Protein AF-A0A2N5GY58-F1 (afdb_monomer_lite)

Secondary structure (DSSP, 8-state):
------SSPPEE---HHHHHHHHT--HHHHHHHHHHHHHTTSSEEEE-SSTT--EEEE--

Radius of gyration: 13.1 Å; chains: 1; bounding box: 24×34×28 Å

Sequence (60 aa):
MIAASSKKPKYMSISIVKVADLLGEKPSVIEERLQELVTEGSLVKSKLTDPPYHEIYLLP

Structure (mmCIF, N/CA/C/O backbone):
data_AF-A0A2N5GY58-F1
#
_entry.id   AF-A0A2N5GY58-F1
#
loop_
_atom_site.group_PDB
_atom_site.id
_atom_site.type_symbol
_atom_site.label_atom_id
_atom_site.label_alt_id
_atom_site.label_comp_id
_atom_site.label_asym_id
_atom_site.label_entity_id
_atom_site.label_seq_id
_atom_site.pdbx_PDB_ins_code
_atom_site.Cartn_x
_atom_site.Cartn_y
_atom_site.Cartn_z
_atom_site.occupancy
_atom_site.B_iso_or_equiv
_atom_site.auth_seq_id
_atom_site.auth_comp_id
_atom_site.auth_asym_id
_atom_site.auth_atom_id
_atom_site.pdbx_PDB_model_num
ATOM 1 N N . MET A 1 1 ? 3.950 -25.924 -3.648 1.00 37.53 1 MET A N 1
ATOM 2 C CA . MET A 1 1 ? 5.040 -25.062 -4.152 1.00 37.53 1 MET A CA 1
ATOM 3 C C . MET A 1 1 ? 4.452 -24.178 -5.244 1.00 37.53 1 MET A C 1
ATOM 5 O O . MET A 1 1 ? 4.148 -24.689 -6.313 1.00 37.53 1 MET A O 1
ATOM 9 N N . ILE A 1 2 ? 4.169 -22.902 -4.964 1.00 35.00 2 ILE A N 1
ATOM 10 C CA . ILE A 1 2 ? 3.692 -21.975 -6.001 1.00 35.00 2 ILE A CA 1
ATOM 11 C C . ILE A 1 2 ? 4.929 -21.462 -6.731 1.00 35.00 2 ILE A C 1
ATOM 13 O O . ILE A 1 2 ? 5.635 -20.590 -6.234 1.00 35.00 2 ILE A O 1
ATOM 17 N N . ALA A 1 3 ? 5.222 -22.045 -7.891 1.00 46.44 3 ALA A N 1
ATOM 18 C CA . ALA A 1 3 ? 6.245 -21.529 -8.786 1.00 46.44 3 ALA A CA 1
ATOM 19 C C . ALA A 1 3 ? 5.712 -20.246 -9.440 1.00 46.44 3 ALA A C 1
ATOM 21 O O . ALA A 1 3 ? 5.074 -20.282 -10.493 1.00 46.44 3 ALA A O 1
ATOM 22 N N . ALA A 1 4 ? 5.935 -19.099 -8.798 1.00 45.56 4 ALA A N 1
ATOM 23 C CA . ALA A 1 4 ? 5.693 -17.803 -9.413 1.00 45.56 4 ALA A CA 1
ATOM 24 C C . ALA A 1 4 ? 6.783 -17.548 -10.466 1.00 45.56 4 ALA A C 1
ATOM 26 O O . ALA A 1 4 ? 7.777 -16.875 -10.223 1.00 45.56 4 ALA A O 1
ATOM 27 N N . SER A 1 5 ? 6.595 -18.129 -11.650 1.00 59.72 5 SER A N 1
ATOM 28 C CA . SER A 1 5 ? 7.349 -17.787 -12.851 1.00 59.72 5 SER A CA 1
ATOM 29 C C . SER A 1 5 ? 7.103 -16.317 -13.185 1.00 59.72 5 SER A C 1
ATOM 31 O O . SER A 1 5 ? 6.024 -15.949 -13.647 1.00 59.72 5 SER A O 1
ATOM 33 N N . SER A 1 6 ? 8.072 -15.450 -12.906 1.00 52.31 6 SER A N 1
ATOM 34 C CA . SER A 1 6 ? 8.154 -14.100 -13.466 1.00 52.31 6 SER A CA 1
ATOM 35 C C . SER A 1 6 ? 9.607 -13.640 -13.376 1.00 52.31 6 SER A C 1
ATOM 37 O O . SER A 1 6 ? 10.098 -13.341 -12.298 1.00 52.31 6 SER A O 1
ATOM 39 N N . LYS A 1 7 ? 10.301 -13.535 -14.514 1.00 57.75 7 LYS A N 1
ATOM 40 C CA . LYS A 1 7 ? 11.651 -12.941 -14.650 1.00 57.75 7 LYS A CA 1
ATOM 41 C C . 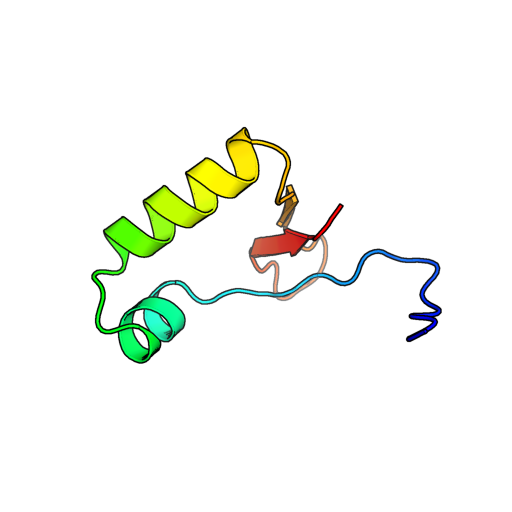LYS A 1 7 ? 11.735 -11.459 -14.216 1.00 57.75 7 LYS A C 1
ATOM 43 O O . LYS A 1 7 ? 12.748 -10.812 -14.453 1.00 57.75 7 LYS A O 1
ATOM 48 N N . LYS A 1 8 ? 10.660 -10.896 -13.657 1.00 57.78 8 LYS A N 1
ATOM 49 C CA . LYS A 1 8 ? 10.537 -9.509 -13.214 1.00 57.78 8 LYS A CA 1
ATOM 50 C C . LYS A 1 8 ? 9.825 -9.489 -11.856 1.00 57.78 8 LYS A C 1
ATOM 52 O O . LYS A 1 8 ? 8.797 -10.165 -11.739 1.00 57.78 8 LYS A O 1
ATOM 57 N N . PRO A 1 9 ? 10.336 -8.738 -10.865 1.00 63.12 9 PRO A N 1
ATOM 58 C CA . PRO A 1 9 ? 9.678 -8.590 -9.574 1.00 63.12 9 PRO A CA 1
ATOM 59 C C . PRO A 1 9 ? 8.274 -8.017 -9.774 1.00 63.12 9 PRO A C 1
ATOM 61 O O . PRO A 1 9 ? 8.062 -7.088 -10.561 1.00 63.12 9 PRO A O 1
ATOM 64 N N . LYS A 1 10 ? 7.292 -8.616 -9.097 1.00 69.50 10 LYS A N 1
ATOM 65 C CA . LYS A 1 10 ? 5.913 -8.128 -9.124 1.00 69.50 10 LYS A CA 1
ATOM 66 C C . LYS A 1 10 ? 5.864 -6.846 -8.298 1.00 69.50 10 LYS A C 1
ATOM 68 O O . LYS A 1 10 ? 6.184 -6.869 -7.113 1.00 69.50 10 LYS A O 1
ATOM 73 N N . TYR A 1 11 ? 5.477 -5.742 -8.927 1.00 71.69 11 TYR A N 1
ATOM 74 C CA . TYR A 1 11 ? 5.221 -4.484 -8.238 1.00 71.69 11 TYR A CA 1
ATOM 75 C C . TYR A 1 11 ? 3.731 -4.312 -7.971 1.00 71.69 11 TYR A C 1
ATOM 77 O O . TYR A 1 11 ? 2.885 -4.735 -8.762 1.00 71.69 11 TYR A O 1
ATOM 85 N N . MET A 1 12 ? 3.416 -3.655 -6.863 1.00 78.75 12 MET A N 1
ATOM 86 C CA . MET A 1 12 ? 2.067 -3.243 -6.512 1.00 78.75 12 MET A CA 1
ATOM 87 C C . MET A 1 12 ? 2.037 -1.723 -6.377 1.00 78.75 12 MET A C 1
ATOM 89 O O . MET A 1 12 ? 2.908 -1.128 -5.745 1.00 78.75 12 MET A O 1
ATOM 93 N N . SER A 1 13 ? 1.031 -1.082 -6.971 1.00 78.56 13 SER A N 1
ATOM 94 C CA . SER A 1 13 ? 0.717 0.303 -6.627 1.00 78.56 13 SER A CA 1
ATOM 95 C C . SER A 1 13 ? -0.194 0.283 -5.406 1.00 78.56 13 SER A C 1
ATOM 97 O O . SER A 1 13 ? -1.275 -0.309 -5.447 1.00 78.56 13 SER A O 1
ATOM 99 N N . ILE A 1 14 ? 0.268 0.879 -4.309 1.00 81.56 14 ILE A N 1
ATOM 100 C CA . ILE A 1 14 ? -0.452 0.909 -3.038 1.00 81.56 14 ILE A CA 1
ATOM 101 C C . ILE A 1 14 ? -1.007 2.316 -2.846 1.00 81.56 14 ILE A C 1
ATOM 103 O O . ILE A 1 14 ? -0.264 3.292 -2.814 1.00 81.56 14 ILE A O 1
ATOM 107 N N . SER A 1 15 ? -2.328 2.426 -2.710 1.00 83.81 15 SER A N 1
ATOM 108 C CA . SER A 1 15 ? -2.971 3.681 -2.325 1.00 83.81 15 SER A CA 1
ATOM 109 C C . SER A 1 15 ? -3.089 3.731 -0.806 1.00 83.81 15 SER A C 1
ATOM 111 O O . SER A 1 15 ? -3.897 3.002 -0.232 1.00 83.81 15 SER A O 1
ATOM 113 N N . ILE A 1 16 ? -2.310 4.610 -0.171 1.00 86.38 16 ILE A N 1
ATOM 114 C CA . ILE A 1 16 ? -2.275 4.790 1.291 1.00 86.38 16 ILE A CA 1
ATOM 115 C C . ILE A 1 16 ? -3.684 5.023 1.846 1.00 86.38 16 ILE A C 1
ATO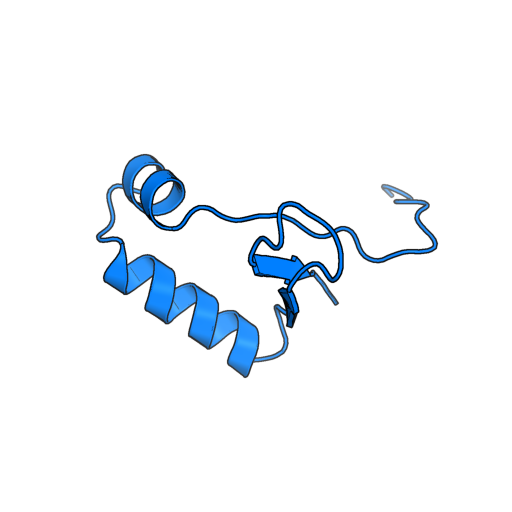M 117 O O . ILE A 1 16 ? -4.078 4.387 2.815 1.00 86.38 16 ILE A O 1
ATOM 121 N N . VAL A 1 17 ? -4.477 5.870 1.184 1.00 87.00 17 VAL A N 1
ATOM 122 C CA . VAL A 1 17 ? -5.853 6.189 1.599 1.00 87.00 17 VAL A CA 1
ATOM 123 C C . VAL A 1 17 ? -6.757 4.954 1.568 1.00 87.00 17 VAL A C 1
ATOM 125 O O . VAL A 1 17 ? -7.522 4.738 2.499 1.00 87.00 17 VAL A O 1
ATOM 128 N N . LYS A 1 18 ? -6.653 4.115 0.528 1.00 87.00 18 LYS A N 1
ATOM 129 C CA . LYS A 1 18 ? -7.457 2.885 0.435 1.00 87.00 18 LYS A CA 1
ATOM 130 C C . LYS A 1 18 ? -7.045 1.854 1.478 1.00 87.00 18 LYS A C 1
ATOM 132 O O . LYS A 1 18 ? -7.897 1.173 2.025 1.00 87.00 18 LYS A O 1
ATOM 137 N N . VAL A 1 19 ? -5.747 1.720 1.740 1.00 88.12 19 VAL A N 1
ATOM 138 C CA . VAL A 1 19 ? -5.247 0.785 2.756 1.00 88.12 19 VAL A CA 1
ATOM 139 C C . VAL A 1 19 ? -5.639 1.244 4.157 1.00 88.12 19 VAL A C 1
ATOM 141 O O . VAL A 1 19 ? -6.065 0.424 4.961 1.00 88.12 19 VAL A O 1
ATOM 144 N N . ALA A 1 20 ? -5.559 2.547 4.420 1.00 90.06 20 ALA A N 1
ATOM 145 C CA . ALA A 1 20 ? -6.026 3.152 5.660 1.00 90.06 20 ALA A CA 1
ATOM 146 C C . ALA A 1 20 ? -7.510 2.848 5.909 1.00 90.06 20 ALA A C 1
ATOM 148 O O . ALA A 1 20 ? -7.862 2.377 6.985 1.00 90.06 20 ALA A O 1
ATOM 149 N N . ASP A 1 21 ? -8.353 3.016 4.887 1.00 91.88 21 ASP A N 1
ATOM 150 C CA . ASP A 1 21 ? -9.781 2.687 4.953 1.00 91.88 21 ASP A CA 1
ATOM 151 C C . ASP A 1 21 ? -10.027 1.187 5.210 1.00 91.88 21 ASP A C 1
ATOM 153 O O . ASP A 1 21 ? -10.783 0.821 6.106 1.00 91.88 21 ASP A O 1
ATOM 157 N N . LEU A 1 22 ? -9.316 0.304 4.497 1.00 92.50 22 LEU A N 1
ATOM 158 C CA . LEU A 1 22 ? -9.437 -1.152 4.660 1.00 92.50 22 LEU A CA 1
ATOM 159 C C . LEU A 1 22 ? -9.000 -1.656 6.041 1.00 92.50 22 LEU A C 1
ATOM 161 O O . LEU A 1 22 ? -9.563 -2.628 6.541 1.00 92.50 22 LEU A O 1
ATOM 165 N N . LEU A 1 23 ? -7.979 -1.035 6.632 1.00 91.00 23 LEU A N 1
ATOM 166 C CA . LEU A 1 23 ? -7.424 -1.427 7.929 1.00 91.00 23 LEU A CA 1
ATOM 167 C C . LEU A 1 23 ? -8.031 -0.640 9.101 1.00 91.00 23 LEU A C 1
ATOM 169 O O . LEU A 1 23 ? -7.734 -0.948 10.252 1.00 91.00 23 LEU A O 1
ATOM 173 N N . GLY A 1 24 ? -8.888 0.351 8.831 1.00 92.19 24 GLY A N 1
ATOM 174 C CA . GLY A 1 24 ? -9.457 1.232 9.854 1.00 92.19 24 GLY A CA 1
ATOM 175 C C . GLY A 1 24 ? -8.414 2.122 10.539 1.00 92.19 24 GLY A C 1
ATOM 176 O O . GLY A 1 24 ? -8.613 2.561 11.671 1.00 92.19 24 GLY A O 1
ATOM 177 N N . GLU A 1 25 ? -7.292 2.374 9.868 1.00 94.12 25 GLU A N 1
ATOM 178 C CA . GLU A 1 25 ? -6.151 3.120 10.391 1.00 94.12 25 GLU A CA 1
ATOM 179 C C . GLU A 1 25 ? -6.046 4.511 9.761 1.00 94.12 25 GLU A C 1
ATOM 181 O O . GLU A 1 25 ? -6.676 4.827 8.753 1.00 94.12 25 GLU A O 1
ATOM 186 N N . LYS A 1 26 ? -5.229 5.387 10.354 1.00 93.12 26 LYS A N 1
ATOM 187 C CA . LYS A 1 26 ? -4.969 6.706 9.766 1.00 93.12 26 LYS A CA 1
ATOM 188 C C . LYS A 1 26 ? -3.985 6.571 8.597 1.00 93.12 26 LYS A C 1
ATOM 190 O O . LYS A 1 26 ? -2.991 5.859 8.741 1.00 93.12 26 LYS A O 1
ATOM 195 N N . PRO A 1 27 ? -4.159 7.329 7.498 1.00 90.31 27 PRO A N 1
ATOM 196 C CA . PRO A 1 27 ? -3.218 7.330 6.375 1.00 90.31 27 PRO A CA 1
ATOM 197 C C . PRO A 1 27 ? -1.759 7.555 6.787 1.00 90.31 27 PRO A C 1
ATOM 199 O O . PRO A 1 27 ? -0.878 6.874 6.276 1.00 90.31 27 PRO A O 1
ATOM 202 N N . SER A 1 28 ? -1.510 8.439 7.758 1.00 91.44 28 SER A N 1
ATOM 203 C CA . SER A 1 28 ? -0.161 8.715 8.268 1.00 91.44 28 SER A CA 1
ATOM 204 C C . SER A 1 28 ? 0.510 7.494 8.901 1.00 91.44 28 SER A C 1
ATOM 206 O O . SER A 1 28 ? 1.712 7.327 8.750 1.00 91.44 28 SER A O 1
ATOM 208 N N . VAL A 1 29 ? -0.257 6.625 9.570 1.00 91.31 29 VAL A N 1
ATOM 209 C CA . VAL A 1 29 ? 0.291 5.401 10.174 1.00 91.31 29 VAL A CA 1
ATOM 210 C C . VAL A 1 29 ? 0.672 4.412 9.078 1.00 91.31 29 VAL A C 1
ATOM 212 O O . VAL A 1 29 ? 1.752 3.837 9.104 1.00 91.31 29 VAL A O 1
ATOM 215 N N . ILE A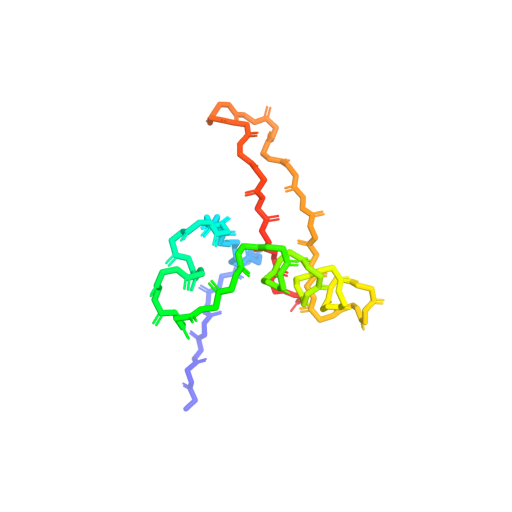 1 30 ? -0.176 4.261 8.059 1.00 91.44 30 ILE A N 1
ATOM 216 C CA . ILE A 1 30 ? 0.125 3.404 6.906 1.00 91.44 30 ILE A CA 1
ATOM 217 C C . ILE A 1 30 ? 1.364 3.899 6.150 1.00 91.44 30 ILE A C 1
ATOM 219 O O . ILE A 1 30 ? 2.181 3.090 5.717 1.00 91.44 30 ILE A O 1
ATOM 223 N N . GLU A 1 31 ? 1.523 5.214 6.004 1.00 90.12 31 GLU A N 1
ATOM 224 C CA . GLU A 1 31 ? 2.704 5.816 5.384 1.00 90.12 31 GLU A CA 1
ATOM 225 C C . GLU A 1 31 ? 3.985 5.525 6.178 1.00 90.12 31 GLU A C 1
ATOM 227 O O . GLU A 1 31 ? 4.972 5.076 5.596 1.00 90.12 31 GLU A O 1
ATOM 232 N N . GLU A 1 32 ? 3.947 5.698 7.501 1.00 93.06 32 GLU A N 1
ATOM 233 C CA . GLU A 1 32 ? 5.061 5.385 8.402 1.00 93.06 32 GLU A CA 1
ATOM 234 C C . GLU A 1 32 ? 5.448 3.904 8.312 1.00 93.06 32 GLU A C 1
ATOM 236 O O . GLU A 1 32 ? 6.605 3.577 8.054 1.00 93.06 32 GLU A O 1
ATOM 241 N N . ARG A 1 33 ? 4.468 2.998 8.387 1.00 90.31 33 ARG A N 1
ATOM 242 C CA . ARG A 1 33 ? 4.690 1.550 8.258 1.00 90.31 33 ARG A CA 1
ATOM 243 C C . ARG A 1 33 ? 5.270 1.145 6.908 1.00 90.31 33 ARG A C 1
ATOM 245 O O . ARG A 1 33 ? 6.153 0.294 6.838 1.00 90.31 33 ARG A O 1
ATOM 252 N N . LEU A 1 34 ? 4.787 1.734 5.815 1.00 88.69 34 LEU A N 1
ATOM 253 C CA . LEU A 1 34 ? 5.349 1.476 4.488 1.00 88.69 34 LEU A CA 1
ATOM 254 C C . LEU A 1 34 ? 6.800 1.957 4.402 1.00 88.69 34 LEU A C 1
ATOM 256 O O . LEU A 1 34 ? 7.625 1.289 3.782 1.00 88.69 34 LEU A O 1
ATOM 260 N N . GLN A 1 35 ? 7.122 3.084 5.035 1.00 89.81 35 GLN A N 1
ATOM 261 C CA . GLN A 1 35 ? 8.483 3.603 5.094 1.00 89.81 35 GLN A CA 1
ATOM 262 C C . GLN A 1 35 ? 9.406 2.721 5.950 1.00 89.81 35 GLN A C 1
ATOM 264 O O . GLN A 1 35 ? 10.557 2.507 5.563 1.00 89.81 35 GLN A O 1
ATOM 269 N N . GLU A 1 36 ? 8.914 2.169 7.063 1.00 92.12 36 GLU A N 1
ATOM 270 C CA . GLU A 1 36 ? 9.628 1.173 7.875 1.00 92.12 36 GLU A CA 1
ATOM 271 C C . GLU A 1 36 ? 9.998 -0.046 7.023 1.00 92.12 36 GLU A C 1
ATOM 273 O O . GLU A 1 36 ? 11.174 -0.381 6.906 1.00 92.12 36 GLU A O 1
ATOM 278 N N . LEU A 1 37 ? 9.025 -0.628 6.314 1.00 87.88 37 LEU A N 1
ATOM 279 C CA . LEU A 1 37 ? 9.246 -1.789 5.443 1.00 87.88 37 LEU A CA 1
ATOM 280 C C . LEU A 1 37 ? 10.247 -1.510 4.313 1.00 87.88 37 LEU A C 1
ATOM 282 O O . LEU A 1 37 ? 10.991 -2.406 3.909 1.00 87.88 37 LEU A O 1
ATOM 286 N N . VAL A 1 38 ? 10.278 -0.279 3.795 1.00 88.69 38 VAL A N 1
ATOM 287 C CA . VAL A 1 38 ? 11.282 0.138 2.805 1.00 88.69 38 VAL A CA 1
ATOM 288 C C . VAL A 1 38 ? 12.667 0.266 3.436 1.00 88.69 38 VAL A C 1
ATOM 290 O O . VAL A 1 38 ? 13.659 -0.153 2.844 1.00 88.69 38 VAL A O 1
ATOM 293 N N . THR A 1 39 ? 12.739 0.810 4.648 1.00 89.81 39 THR A N 1
ATOM 294 C CA . THR A 1 39 ? 13.994 1.000 5.388 1.00 89.81 39 THR A CA 1
ATOM 295 C C . THR A 1 39 ? 14.611 -0.336 5.802 1.00 89.81 39 THR A C 1
ATOM 297 O O . THR A 1 39 ? 15.823 -0.510 5.717 1.00 89.81 39 THR A O 1
ATOM 300 N N . GLU A 1 40 ? 13.780 -1.304 6.184 1.00 90.00 40 GLU A N 1
ATOM 301 C CA . GLU A 1 40 ? 14.189 -2.672 6.519 1.00 90.00 40 GLU A CA 1
ATOM 302 C C . GLU A 1 40 ? 14.633 -3.491 5.296 1.00 90.00 40 GLU A C 1
ATOM 304 O O . GLU A 1 40 ? 15.174 -4.585 5.443 1.00 90.00 40 GLU A O 1
ATOM 309 N N . GLY A 1 41 ? 14.411 -2.979 4.080 1.00 83.88 41 GLY A N 1
ATOM 310 C CA . GLY A 1 41 ? 14.713 -3.681 2.833 1.00 83.88 41 GLY A CA 1
ATOM 311 C C . GLY A 1 41 ? 13.682 -4.748 2.452 1.00 83.88 41 GLY A C 1
ATOM 312 O O . GLY A 1 41 ? 13.885 -5.457 1.470 1.00 83.88 41 GLY A O 1
ATOM 313 N N . SER A 1 42 ? 12.569 -4.842 3.187 1.00 83.69 42 SER A N 1
ATOM 314 C CA . SER A 1 42 ? 11.435 -5.729 2.888 1.00 83.69 42 SER A CA 1
ATOM 315 C C . SER A 1 42 ? 10.607 -5.239 1.693 1.00 83.69 42 SER A C 1
ATOM 317 O O . SER A 1 42 ? 9.953 -6.038 1.021 1.00 83.69 42 SER A O 1
ATOM 319 N N . LEU A 1 43 ? 10.628 -3.931 1.414 1.00 85.25 43 LEU A N 1
ATOM 320 C CA . LEU A 1 43 ? 10.013 -3.307 0.245 1.00 85.25 43 LEU A CA 1
ATOM 321 C C . LEU A 1 43 ? 11.006 -2.402 -0.484 1.00 85.25 43 LEU A C 1
ATOM 323 O O . LEU A 1 43 ? 11.823 -1.721 0.124 1.00 85.25 43 LEU A O 1
ATOM 327 N N . VAL A 1 44 ? 10.879 -2.315 -1.805 1.00 84.25 44 VAL A N 1
ATOM 328 C CA . VAL A 1 44 ? 11.595 -1.313 -2.604 1.00 84.25 44 VAL A CA 1
ATOM 329 C C . VAL A 1 44 ? 10.588 -0.330 -3.182 1.00 84.25 44 VAL A C 1
ATOM 331 O O . VAL A 1 44 ? 9.734 -0.701 -3.990 1.00 84.25 44 VAL A O 1
ATOM 334 N 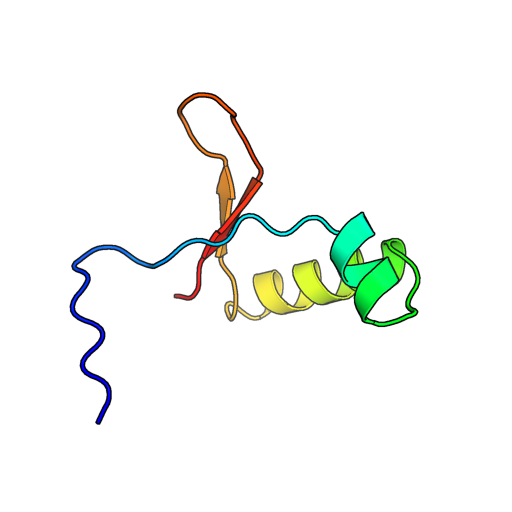N . LYS A 1 45 ? 10.688 0.939 -2.776 1.00 84.88 45 LYS A N 1
ATOM 335 C CA . LYS A 1 45 ? 9.903 2.033 -3.357 1.00 84.88 45 LYS A CA 1
ATOM 336 C C . LYS A 1 45 ? 10.540 2.463 -4.677 1.00 84.88 45 LYS A C 1
ATOM 338 O O . LYS A 1 45 ? 11.722 2.791 -4.725 1.00 84.88 45 LYS A O 1
ATOM 343 N N . SER A 1 46 ? 9.759 2.477 -5.749 1.00 82.75 46 SER A N 1
ATOM 344 C CA . SER A 1 46 ? 10.186 2.969 -7.058 1.00 82.75 46 SER A CA 1
ATOM 345 C C . SER A 1 46 ? 9.072 3.776 -7.716 1.00 82.75 46 SER A C 1
ATOM 347 O O . SER A 1 46 ? 7.917 3.735 -7.293 1.00 82.75 46 SER A O 1
ATOM 349 N N . LYS A 1 47 ? 9.411 4.540 -8.751 1.00 82.31 47 LYS A N 1
ATOM 350 C CA . LYS A 1 47 ? 8.452 5.317 -9.534 1.00 82.31 47 LYS A CA 1
ATOM 351 C C . LYS A 1 47 ? 8.433 4.776 -10.951 1.00 82.31 47 LYS A C 1
ATOM 353 O O . LYS A 1 47 ? 9.490 4.546 -11.535 1.00 82.31 47 LYS A O 1
ATOM 358 N N . LEU A 1 48 ? 7.239 4.582 -11.506 1.00 78.88 48 LEU A N 1
ATOM 359 C CA . LEU A 1 48 ? 7.116 4.207 -12.911 1.00 78.88 48 LEU A CA 1
ATOM 360 C C . LEU A 1 48 ? 7.721 5.307 -13.792 1.00 78.88 48 LEU A C 1
ATOM 362 O O . LEU A 1 48 ? 7.400 6.486 -13.640 1.00 78.88 48 LEU A O 1
ATOM 366 N N . THR A 1 49 ? 8.600 4.904 -14.707 1.00 77.38 49 THR A N 1
ATOM 367 C CA . THR A 1 49 ? 9.225 5.779 -15.709 1.00 77.38 49 THR A CA 1
ATOM 368 C C . THR A 1 49 ? 8.247 6.220 -16.789 1.00 77.38 49 THR A C 1
ATOM 370 O O . THR A 1 49 ? 8.475 7.228 -17.450 1.00 77.38 49 THR A O 1
ATOM 373 N N . ASP A 1 50 ? 7.145 5.488 -16.930 1.00 76.00 50 ASP A N 1
ATOM 374 C CA . ASP A 1 50 ? 6.108 5.699 -17.927 1.00 76.00 50 ASP A CA 1
ATOM 375 C C . ASP A 1 50 ? 4.797 6.140 -17.256 1.00 76.00 50 ASP A C 1
ATOM 377 O O . ASP A 1 50 ? 4.551 5.808 -16.085 1.00 76.00 50 ASP A O 1
ATOM 381 N N . PRO A 1 51 ? 3.921 6.873 -17.971 1.00 71.94 51 PRO A N 1
ATOM 382 C CA . PRO A 1 51 ? 2.576 7.161 -17.494 1.00 71.94 51 PRO A CA 1
ATOM 383 C C . PRO A 1 51 ? 1.891 5.862 -17.033 1.00 71.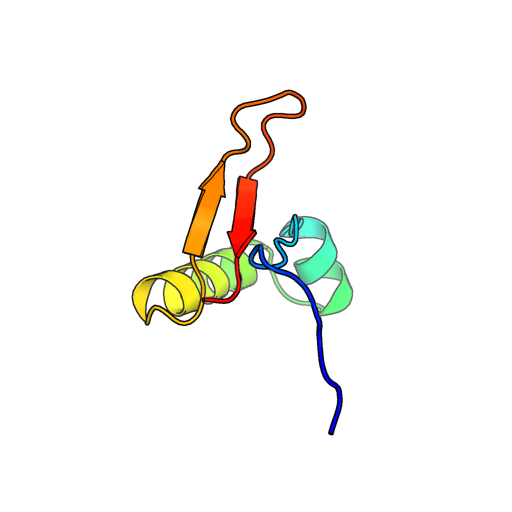94 51 PRO A C 1
ATOM 385 O O . PRO A 1 51 ? 1.930 4.864 -17.753 1.00 71.94 51 PRO A O 1
ATOM 388 N N . PRO A 1 52 ? 1.269 5.833 -15.843 1.00 75.44 52 PRO A N 1
ATOM 389 C CA . PRO A 1 52 ? 0.771 6.983 -15.091 1.00 75.44 52 PRO A CA 1
ATOM 390 C C . PRO A 1 52 ? 1.720 7.525 -13.998 1.00 75.44 52 PRO A C 1
ATOM 392 O O . PRO A 1 52 ? 1.245 8.172 -13.068 1.00 75.44 52 PRO A O 1
ATOM 395 N N . TYR A 1 53 ? 3.035 7.266 -14.061 1.00 78.62 53 TYR A N 1
ATOM 396 C CA . TYR A 1 53 ? 4.058 7.785 -13.126 1.00 78.62 53 TYR A CA 1
ATOM 397 C C . TYR A 1 53 ? 3.782 7.518 -11.637 1.00 78.62 53 TYR A C 1
ATOM 399 O O . TYR A 1 53 ? 4.218 8.279 -10.768 1.00 78.62 53 TYR A O 1
ATOM 407 N N . HIS A 1 54 ? 3.027 6.460 -11.337 1.00 78.88 54 HIS A N 1
ATOM 408 C CA . HIS A 1 54 ? 2.661 6.120 -9.968 1.00 78.88 54 HIS A CA 1
ATOM 409 C C . HIS A 1 54 ? 3.874 5.648 -9.170 1.00 78.88 54 HIS A C 1
ATOM 411 O O . HIS A 1 54 ? 4.807 5.040 -9.708 1.00 78.88 54 HIS A O 1
ATOM 417 N N . GLU A 1 55 ? 3.817 5.901 -7.866 1.00 80.75 55 GLU A N 1
ATOM 418 C CA . GLU A 1 55 ? 4.686 5.230 -6.912 1.00 80.75 55 GLU A CA 1
ATOM 419 C C . GLU A 1 55 ? 4.265 3.761 -6.800 1.00 80.75 55 GLU A C 1
ATOM 421 O O . GLU A 1 55 ? 3.077 3.418 -6.717 1.00 80.75 55 GLU A O 1
ATOM 426 N N . ILE A 1 56 ? 5.263 2.890 -6.855 1.00 82.44 56 ILE A N 1
ATOM 427 C CA . ILE A 1 56 ? 5.112 1.447 -6.782 1.00 82.44 56 ILE A CA 1
ATOM 428 C C . ILE A 1 56 ? 6.013 0.896 -5.686 1.00 82.44 56 ILE A C 1
ATOM 430 O O . ILE A 1 56 ? 7.113 1.393 -5.440 1.00 82.44 56 ILE A O 1
ATOM 434 N N . TYR A 1 57 ? 5.536 -0.165 -5.055 1.00 85.00 57 TYR A N 1
ATOM 435 C CA . TYR A 1 57 ? 6.270 -0.922 -4.059 1.00 85.00 57 TYR A CA 1
ATOM 436 C C . TYR A 1 57 ? 6.549 -2.307 -4.635 1.00 85.00 57 TYR A C 1
ATOM 438 O O . TYR A 1 57 ? 5.654 -2.974 -5.164 1.00 85.00 57 TYR A O 1
ATOM 446 N N . LEU A 1 58 ? 7.811 -2.708 -4.591 1.00 82.31 58 LEU A N 1
ATOM 447 C CA . LEU A 1 58 ? 8.306 -3.982 -5.095 1.00 82.31 58 LEU A CA 1
ATOM 448 C C . LEU A 1 58 ? 8.651 -4.882 -3.913 1.00 82.31 58 LEU A C 1
ATOM 450 O O . LEU A 1 58 ? 9.268 -4.425 -2.951 1.00 82.31 58 LEU A O 1
ATOM 454 N N . LEU A 1 59 ? 8.288 -6.156 -4.024 1.00 80.94 59 LEU A N 1
ATOM 455 C CA . LEU A 1 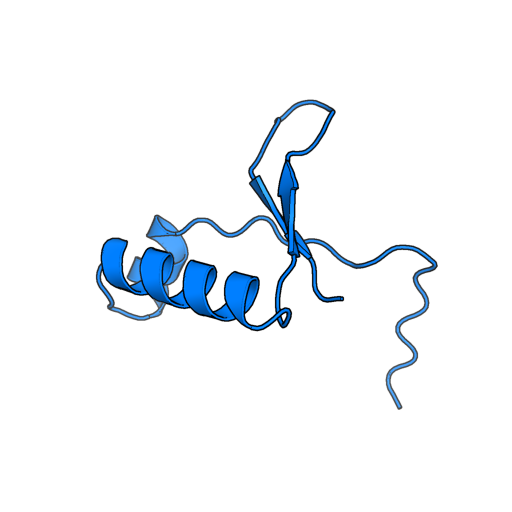59 ? 8.856 -7.196 -3.174 1.00 80.94 59 LEU A CA 1
ATOM 456 C C . LEU A 1 59 ? 10.226 -7.590 -3.768 1.00 80.94 59 LEU A C 1
ATOM 458 O O . LEU A 1 59 ? 10.260 -7.867 -4.976 1.00 80.94 59 LEU A O 1
ATOM 462 N N . PRO A 1 60 ? 11.319 -7.543 -2.979 1.00 68.25 60 PRO A N 1
ATOM 463 C CA . PRO A 1 60 ? 12.661 -7.923 -3.423 1.00 68.25 60 PRO A CA 1
ATOM 464 C C . PRO A 1 60 ? 12.760 -9.380 -3.896 1.00 68.25 60 PRO A C 1
ATOM 466 O O . PRO A 1 60 ? 12.011 -10.240 -3.375 1.00 68.25 60 PRO A O 1
#

Foldseek 3Di:
DPPPDDPDFDKDQDDLVVVCVVVVHDSVVSVVVVVVCCVVVQWPWDFDPDPVRGIIITGD

pLDDT: mean 79.69, std 14.12, range [35.0, 94.12]